Protein AF-A0A947A6R2-F1 (afdb_monomer)

Foldseek 3Di:
DVVVVVVVVVVVVVVVPDDFDFDLEQVPAAEDDDPDDGDDWQADFYDAPVVQDQDDDPQGQDPVSHSSHSDGGHDYDDPDDDDDDDDDDDDPVDDDDDDDDDDD

Sequence (104 aa):
MRYLAISAIIFLSGAFWLSAQVAVDCANAIPICNNTPTNGGTQDYGIDDFNGAISSGCLEQTLSGAIESNSAWYRFRTGASGQLGFNIGFDTSEDWDFALYQTD

Structure (mmCIF, N/CA/C/O backbone):
data_AF-A0A947A6R2-F1
#
_entry.id   AF-A0A947A6R2-F1
#
loop_
_atom_site.group_PDB
_atom_site.id
_atom_site.type_symbol
_atom_site.label_atom_id
_atom_site.label_alt_id
_atom_site.label_comp_id
_atom_site.label_asym_id
_atom_site.label_entity_id
_atom_site.label_seq_id
_atom_site.pdbx_PDB_ins_code
_atom_site.Cartn_x
_atom_site.Cartn_y
_atom_site.Cartn_z
_atom_site.occupancy
_atom_site.B_iso_or_equiv
_atom_site.auth_seq_id
_atom_site.auth_comp_id
_atom_site.auth_asym_id
_atom_site.auth_atom_id
_atom_site.pdbx_PDB_model_num
ATOM 1 N N . MET A 1 1 ? -12.526 -18.213 -41.789 1.00 67.00 1 MET A N 1
ATOM 2 C CA . MET A 1 1 ? -11.100 -18.165 -41.380 1.00 67.00 1 MET A CA 1
ATOM 3 C C . MET A 1 1 ? -10.585 -16.745 -41.123 1.00 67.00 1 MET A C 1
ATOM 5 O O . MET A 1 1 ? -10.077 -16.530 -40.035 1.00 67.00 1 MET A O 1
ATOM 9 N N . ARG A 1 2 ? -10.767 -15.756 -42.021 1.00 73.75 2 ARG A N 1
ATOM 10 C CA . ARG A 1 2 ? -10.312 -14.358 -41.786 1.00 73.75 2 ARG A CA 1
ATOM 11 C C . ARG A 1 2 ? -10.874 -13.710 -40.509 1.00 73.75 2 ARG A C 1
ATOM 13 O O . ARG A 1 2 ? -10.107 -13.143 -39.747 1.00 73.75 2 ARG A O 1
ATOM 20 N N . TYR A 1 3 ? -12.173 -13.848 -40.240 1.00 81.69 3 TYR A N 1
ATOM 21 C CA . TYR A 1 3 ? -12.784 -13.283 -39.027 1.00 81.69 3 TYR A CA 1
ATOM 22 C C . TYR A 1 3 ? -12.289 -13.948 -37.733 1.00 81.69 3 TYR A C 1
ATOM 24 O O . TYR A 1 3 ? -12.066 -13.260 -36.747 1.00 81.69 3 TYR A O 1
ATOM 32 N N . LEU A 1 4 ? -12.027 -15.262 -37.766 1.00 82.56 4 LEU A N 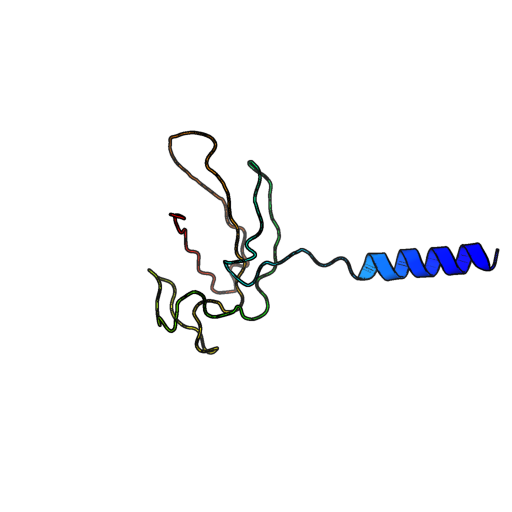1
ATOM 33 C CA . LEU A 1 4 ? -11.486 -15.997 -36.616 1.00 82.56 4 LEU A CA 1
ATOM 34 C C . LEU A 1 4 ? -10.072 -15.522 -36.250 1.00 82.56 4 LEU A C 1
ATOM 36 O O . LEU A 1 4 ? -9.767 -15.346 -35.076 1.00 82.56 4 LEU A O 1
ATOM 40 N N . ALA A 1 5 ? -9.225 -15.288 -37.258 1.00 86.06 5 ALA A N 1
ATOM 41 C CA . ALA A 1 5 ? -7.866 -14.796 -37.051 1.00 86.06 5 ALA A CA 1
ATOM 42 C C . ALA A 1 5 ? -7.854 -13.378 -36.456 1.00 86.06 5 ALA A C 1
ATOM 44 O O . ALA A 1 5 ? -7.079 -13.104 -35.546 1.00 86.06 5 ALA A O 1
ATOM 45 N N . ILE A 1 6 ? -8.749 -12.497 -36.920 1.00 88.69 6 ILE A N 1
ATOM 46 C CA . ILE A 1 6 ? -8.876 -11.130 -36.395 1.00 88.69 6 ILE A CA 1
ATOM 47 C C . ILE A 1 6 ? -9.347 -11.152 -34.935 1.00 88.69 6 ILE A C 1
ATOM 49 O O . ILE A 1 6 ? -8.740 -10.496 -34.093 1.00 88.69 6 ILE A O 1
ATOM 53 N N . SER A 1 7 ? -10.374 -11.943 -34.607 1.00 86.00 7 SER A N 1
ATOM 54 C CA . SER A 1 7 ? -10.846 -12.081 -33.223 1.00 86.00 7 SER A CA 1
ATOM 55 C C . SER A 1 7 ? -9.779 -12.667 -32.293 1.00 86.00 7 SER A C 1
ATOM 57 O O . SER A 1 7 ? -9.643 -12.201 -31.165 1.00 86.00 7 SER A O 1
ATOM 59 N N . ALA A 1 8 ? -8.985 -13.635 -32.763 1.00 89.62 8 ALA A N 1
ATOM 60 C CA . ALA A 1 8 ? -7.880 -14.199 -31.989 1.00 89.62 8 ALA A CA 1
ATOM 61 C C . ALA A 1 8 ? -6.762 -13.174 -31.737 1.00 89.62 8 ALA A C 1
ATOM 63 O O . ALA A 1 8 ? -6.253 -13.097 -30.624 1.00 89.62 8 ALA A O 1
ATOM 64 N N . ILE A 1 9 ? -6.417 -12.355 -32.736 1.00 89.00 9 ILE A N 1
ATOM 65 C CA . ILE A 1 9 ? -5.416 -11.290 -32.585 1.00 89.00 9 ILE A CA 1
ATOM 66 C C . ILE A 1 9 ? -5.878 -10.249 -31.563 1.00 89.00 9 ILE A C 1
ATOM 68 O O . ILE A 1 9 ? -5.080 -9.877 -30.714 1.00 89.00 9 ILE A O 1
ATOM 72 N N . ILE A 1 10 ? -7.146 -9.821 -31.605 1.00 86.44 10 ILE A N 1
ATOM 73 C CA . ILE A 1 10 ? -7.707 -8.845 -30.651 1.00 86.44 10 ILE A CA 1
ATOM 74 C C . ILE A 1 10 ? -7.722 -9.404 -29.220 1.00 86.44 10 ILE A C 1
ATOM 76 O O . ILE A 1 10 ? -7.386 -8.699 -28.272 1.00 86.44 10 ILE A O 1
ATOM 80 N N . PHE A 1 11 ? -8.093 -10.675 -29.050 1.00 83.94 11 PHE A N 1
ATOM 81 C CA . PHE A 1 11 ? -8.095 -11.320 -27.737 1.00 83.94 11 PHE A CA 1
ATOM 82 C C . PHE A 1 11 ? -6.676 -11.472 -27.169 1.00 83.94 11 PHE A C 1
ATOM 84 O O . PHE A 1 11 ? -6.436 -11.160 -26.005 1.00 83.94 11 PHE A O 1
ATOM 91 N N . LEU A 1 12 ? -5.721 -11.902 -28.001 1.00 82.38 12 LEU A N 1
ATOM 92 C CA . LEU A 1 12 ? -4.326 -12.056 -27.597 1.00 82.38 12 LEU A CA 1
ATOM 93 C C . LEU A 1 12 ? -3.678 -10.709 -27.281 1.00 82.38 12 LEU A C 1
ATOM 95 O O . LEU A 1 12 ? -2.997 -10.606 -26.269 1.00 82.38 12 LEU A O 1
ATOM 99 N N . SER A 1 13 ? -3.914 -9.669 -28.085 1.00 79.69 13 SER A N 1
ATOM 100 C CA . SER A 1 13 ? -3.364 -8.339 -27.813 1.00 79.69 13 SER A CA 1
ATOM 101 C C . SER A 1 13 ? -3.939 -7.719 -26.540 1.00 79.69 13 SER A C 1
ATOM 103 O O . SER A 1 13 ? -3.181 -7.093 -25.811 1.00 79.69 13 SER A O 1
ATOM 105 N N . GLY A 1 14 ? -5.215 -7.947 -26.209 1.00 76.50 14 GLY A N 1
ATOM 106 C CA . GLY A 1 14 ? -5.809 -7.503 -24.941 1.00 76.50 14 GLY A CA 1
ATOM 107 C C . GLY A 1 14 ? -5.228 -8.192 -23.697 1.00 76.50 14 GLY A C 1
ATOM 108 O O . GLY A 1 14 ? -5.084 -7.553 -22.659 1.00 76.50 14 GLY A O 1
ATOM 109 N N . ALA A 1 15 ? -4.836 -9.466 -23.799 1.00 74.62 15 ALA A N 1
ATOM 110 C CA . ALA A 1 15 ? -4.255 -10.214 -22.680 1.00 74.62 15 ALA A CA 1
ATOM 111 C C . ALA A 1 15 ? -2.845 -9.735 -22.278 1.00 74.62 15 ALA A C 1
ATOM 113 O O . ALA A 1 15 ? -2.447 -9.920 -21.131 1.00 74.62 15 ALA A O 1
ATOM 114 N N . PHE A 1 16 ? -2.101 -9.092 -23.188 1.00 68.56 16 PHE A N 1
ATOM 115 C CA . PHE A 1 16 ? -0.768 -8.540 -22.897 1.00 68.56 16 PHE A CA 1
ATOM 116 C C . PHE A 1 16 ? -0.791 -7.240 -22.078 1.00 68.56 16 PHE A C 1
ATOM 118 O O . PHE A 1 16 ? 0.255 -6.827 -21.589 1.00 68.56 16 PHE A O 1
ATOM 125 N N . TRP A 1 17 ? -1.956 -6.609 -21.902 1.00 61.88 17 TRP A N 1
ATOM 126 C CA . TRP A 1 17 ? -2.107 -5.363 -21.135 1.00 61.88 17 TRP A CA 1
ATOM 127 C C . TRP A 1 17 ? -2.658 -5.575 -19.722 1.00 61.88 17 TRP A C 1
ATOM 129 O O . TRP A 1 17 ? -3.078 -4.622 -19.071 1.00 61.88 17 TRP A O 1
ATOM 139 N N . LEU A 1 18 ? -2.679 -6.816 -19.232 1.00 61.19 18 LEU A N 1
ATOM 140 C CA . LEU A 1 18 ? -3.086 -7.103 -17.861 1.00 61.19 18 LEU A CA 1
ATOM 141 C C . LEU A 1 18 ? -1.958 -6.711 -16.894 1.00 61.19 18 LEU A C 1
ATOM 143 O O . LEU A 1 18 ? -1.068 -7.510 -16.612 1.00 61.19 18 LEU A O 1
ATOM 147 N N . SER A 1 19 ? -1.989 -5.479 -16.389 1.00 67.75 19 SER A N 1
ATOM 148 C CA . SER A 1 19 ? -1.214 -5.063 -15.217 1.00 67.75 19 SER A CA 1
ATOM 149 C C . SER A 1 19 ? -1.955 -5.424 -13.925 1.00 67.75 19 SER A C 1
ATOM 151 O O . SER A 1 19 ? -3.188 -5.487 -13.885 1.00 67.75 19 SER A O 1
ATOM 153 N N . ALA A 1 20 ? -1.204 -5.678 -12.850 1.00 67.81 20 ALA A N 1
ATOM 154 C CA . ALA A 1 20 ? -1.788 -5.729 -11.515 1.00 67.81 20 ALA A CA 1
ATOM 155 C C . ALA A 1 20 ? -2.364 -4.347 -11.168 1.00 67.81 20 ALA A C 1
ATOM 157 O O . ALA A 1 20 ? -1.772 -3.323 -11.513 1.00 67.81 20 ALA A O 1
ATOM 158 N N . GLN A 1 21 ? -3.522 -4.315 -10.508 1.00 70.06 21 GLN A N 1
ATOM 159 C CA . GLN A 1 21 ? -4.089 -3.056 -10.031 1.00 70.06 21 GLN A CA 1
ATOM 160 C C . GLN A 1 21 ? -3.205 -2.525 -8.902 1.00 70.06 21 GLN A C 1
ATOM 162 O O . GLN A 1 21 ? -2.905 -3.257 -7.961 1.00 70.06 21 GLN A O 1
ATOM 167 N N . VAL A 1 22 ? -2.798 -1.264 -9.015 1.00 84.50 22 VAL A N 1
ATOM 168 C CA . VAL A 1 22 ? -2.087 -0.516 -7.977 1.00 84.50 22 VAL A CA 1
ATOM 169 C C . VAL A 1 22 ? -2.932 0.707 -7.653 1.00 84.50 22 VAL A C 1
ATOM 171 O O . VAL A 1 22 ? -3.385 1.401 -8.562 1.00 84.50 22 VAL A O 1
ATOM 174 N N . ALA A 1 23 ? -3.176 0.936 -6.367 1.00 90.00 23 ALA A N 1
ATOM 175 C CA . ALA A 1 23 ? -3.794 2.156 -5.868 1.00 90.00 23 ALA A CA 1
ATOM 176 C C . ALA A 1 23 ? -2.687 3.050 -5.321 1.00 90.00 23 ALA A C 1
ATOM 178 O O . ALA A 1 23 ? -2.136 2.757 -4.262 1.00 90.00 23 ALA A O 1
ATOM 179 N N . VAL A 1 24 ? -2.333 4.089 -6.072 1.00 88.50 24 VAL A N 1
ATOM 180 C CA . VAL A 1 24 ? -1.257 5.021 -5.703 1.00 88.50 24 VAL A CA 1
ATOM 181 C C . VAL A 1 24 ? -1.721 6.094 -4.714 1.00 88.50 24 VAL A C 1
ATOM 183 O O . VAL A 1 24 ? -0.878 6.761 -4.125 1.00 88.50 24 VAL A O 1
ATOM 186 N N . ASP A 1 25 ? -3.038 6.203 -4.497 1.00 89.31 25 ASP A N 1
ATOM 187 C CA . ASP A 1 25 ? -3.688 7.156 -3.592 1.00 89.31 25 ASP A CA 1
ATOM 188 C C . ASP A 1 25 ? -4.472 6.424 -2.496 1.00 89.31 25 ASP A C 1
ATOM 190 O O . ASP A 1 25 ? -5.082 5.370 -2.734 1.00 89.31 25 ASP A O 1
ATOM 194 N N . CYS A 1 26 ? -4.586 7.024 -1.312 1.00 88.00 26 CYS A N 1
ATOM 195 C CA . CYS A 1 26 ? -5.416 6.468 -0.245 1.00 88.00 26 CYS A CA 1
ATOM 196 C C . CYS A 1 26 ? -6.902 6.413 -0.651 1.00 88.00 26 CYS A C 1
ATOM 198 O O . CYS A 1 26 ? -7.609 5.433 -0.377 1.00 88.00 26 CYS A O 1
ATOM 200 N N . ALA A 1 27 ? -7.385 7.421 -1.387 1.00 88.00 27 ALA A N 1
ATOM 201 C CA . ALA A 1 27 ? -8.783 7.523 -1.816 1.00 88.00 27 ALA A CA 1
ATOM 202 C C . ALA A 1 27 ? -9.271 6.325 -2.658 1.00 88.00 27 ALA A C 1
ATOM 204 O O . ALA A 1 27 ? -10.448 5.945 -2.593 1.00 88.00 27 ALA A O 1
ATOM 205 N N . ASN A 1 28 ? -8.379 5.707 -3.438 1.00 87.50 28 ASN A N 1
ATOM 206 C CA . ASN A 1 28 ? -8.683 4.567 -4.305 1.00 87.50 28 ASN A CA 1
ATOM 207 C C . ASN A 1 28 ? -8.087 3.237 -3.805 1.00 87.50 28 ASN A C 1
ATOM 209 O O . ASN A 1 28 ? -8.091 2.259 -4.553 1.00 87.50 28 ASN A O 1
ATOM 213 N N . ALA A 1 29 ? -7.679 3.175 -2.529 1.00 91.38 29 ALA A N 1
ATOM 214 C CA . ALA A 1 29 ? -7.069 2.007 -1.897 1.00 91.38 29 ALA A CA 1
ATOM 215 C C . ALA A 1 29 ? -7.780 0.677 -2.215 1.00 91.38 29 ALA A C 1
ATOM 217 O O . ALA A 1 29 ? -9.011 0.547 -2.116 1.00 91.38 29 ALA A O 1
ATOM 218 N N . ILE A 1 30 ? -6.982 -0.346 -2.528 1.00 91.44 30 ILE A N 1
ATOM 219 C CA . ILE A 1 30 ? -7.460 -1.671 -2.933 1.00 91.44 30 ILE A CA 1
ATOM 220 C C . ILE A 1 30 ? -8.064 -2.396 -1.720 1.00 91.44 30 ILE A C 1
ATOM 222 O O . ILE A 1 30 ? -7.386 -2.568 -0.703 1.00 91.44 30 ILE A O 1
ATOM 226 N N . PRO A 1 31 ? -9.325 -2.861 -1.791 1.00 91.50 31 PRO A N 1
ATOM 227 C CA . PRO A 1 31 ? -9.922 -3.631 -0.711 1.00 91.50 31 PRO A CA 1
ATOM 228 C C . PRO A 1 31 ? -9.336 -5.047 -0.649 1.00 91.50 31 PRO A C 1
ATOM 230 O O . PRO A 1 31 ? -9.436 -5.815 -1.606 1.00 91.50 31 PRO A O 1
ATOM 233 N N . ILE A 1 32 ? -8.800 -5.423 0.511 1.00 90.31 32 ILE A N 1
ATOM 234 C CA . ILE A 1 32 ? -8.388 -6.793 0.817 1.00 90.31 32 ILE A CA 1
ATOM 235 C C . ILE A 1 32 ? -9.5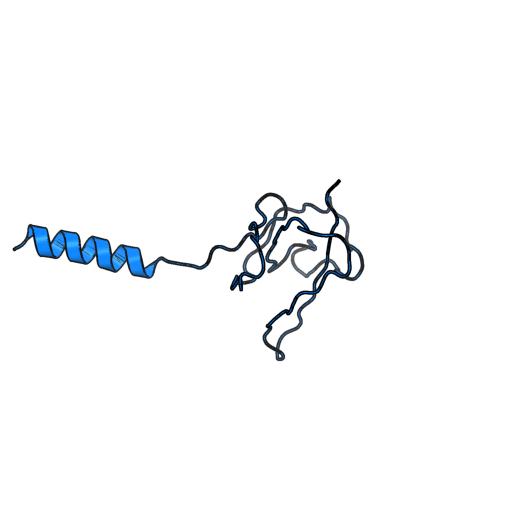06 -7.488 1.587 1.00 90.31 32 ILE A C 1
ATOM 237 O O . ILE A 1 32 ? -9.926 -7.059 2.666 1.00 90.31 32 ILE A O 1
ATOM 241 N N . CYS A 1 33 ? -9.971 -8.600 1.026 1.00 87.62 33 CYS A N 1
ATOM 242 C CA . CYS A 1 33 ? -10.960 -9.467 1.644 1.00 87.62 33 CYS A CA 1
ATOM 243 C C . CYS A 1 33 ? -10.267 -10.708 2.211 1.00 87.62 33 CYS A C 1
ATOM 245 O O . CYS A 1 33 ? -9.689 -11.492 1.455 1.00 87.62 33 CYS A O 1
ATOM 247 N N . ASN A 1 34 ? -10.405 -10.927 3.522 1.00 85.50 34 ASN A N 1
ATOM 248 C CA . ASN A 1 34 ? -9.851 -12.091 4.221 1.00 85.50 34 ASN A CA 1
ATOM 249 C C . ASN A 1 34 ? -8.314 -12.209 4.053 1.00 85.50 34 ASN A C 1
ATOM 251 O O . ASN A 1 34 ? -7.642 -11.236 3.724 1.00 85.50 34 ASN A O 1
ATOM 255 N N . ASN A 1 35 ? -7.743 -13.392 4.296 1.00 82.31 35 ASN A N 1
ATOM 256 C CA . ASN A 1 35 ? -6.318 -13.662 4.118 1.00 82.31 35 ASN A CA 1
ATOM 257 C C . ASN A 1 35 ? -5.987 -13.968 2.645 1.00 82.31 35 ASN A C 1
ATOM 259 O O .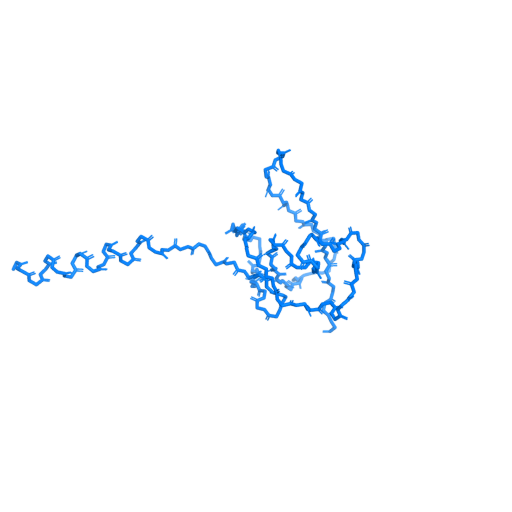 ASN A 1 35 ? -5.728 -15.119 2.285 1.00 82.31 35 ASN A O 1
ATOM 263 N N . THR A 1 36 ? -6.074 -12.951 1.787 1.00 83.50 36 THR A N 1
ATOM 264 C CA . THR A 1 36 ? -5.776 -13.068 0.353 1.00 83.50 36 THR A CA 1
ATOM 265 C C . THR A 1 36 ? -4.433 -12.403 0.052 1.00 83.50 36 THR A C 1
ATOM 267 O O . THR A 1 36 ? -4.301 -11.209 0.316 1.00 83.50 36 THR A O 1
ATOM 270 N N . PRO A 1 37 ? -3.445 -13.126 -0.511 1.00 81.31 37 PRO A N 1
ATOM 271 C CA . PRO A 1 37 ? -2.203 -12.511 -0.962 1.00 81.31 37 PRO A CA 1
ATOM 272 C C . PRO A 1 37 ? -2.474 -11.452 -2.031 1.00 81.31 37 PRO A C 1
ATOM 274 O O . PRO A 1 37 ? -3.157 -11.727 -3.020 1.00 81.31 37 PRO A O 1
ATOM 277 N N . THR A 1 38 ? -1.910 -10.262 -1.853 1.00 82.19 38 THR A N 1
ATOM 278 C CA . THR A 1 38 ? -1.936 -9.187 -2.846 1.00 82.19 38 THR A CA 1
ATOM 279 C C . THR A 1 38 ? -0.535 -8.949 -3.377 1.00 82.19 38 THR A C 1
ATOM 281 O O . THR A 1 38 ? 0.424 -8.889 -2.613 1.00 82.19 38 THR A O 1
ATOM 284 N N . ASN A 1 39 ? -0.419 -8.817 -4.695 1.00 75.75 39 ASN A N 1
ATOM 285 C CA . ASN A 1 39 ? 0.801 -8.368 -5.346 1.00 75.75 39 ASN A CA 1
ATOM 286 C C . ASN A 1 39 ? 0.450 -7.098 -6.118 1.00 75.75 39 ASN A C 1
ATOM 288 O O . ASN A 1 39 ? -0.274 -7.162 -7.113 1.00 75.75 39 ASN A O 1
ATOM 292 N N . GLY A 1 40 ? 0.895 -5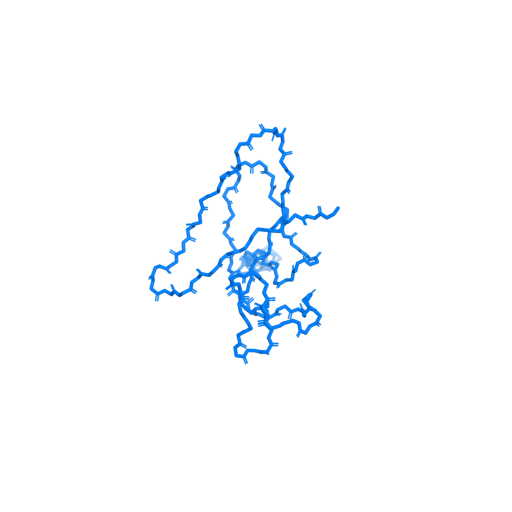.962 -5.596 1.00 76.12 40 GLY A N 1
ATOM 293 C CA . GLY A 1 40 ? 0.790 -4.668 -6.247 1.00 76.12 40 GLY A CA 1
ATOM 294 C C . GLY A 1 40 ? 2.184 -4.072 -6.339 1.00 76.12 40 GLY A C 1
ATOM 295 O O . GLY A 1 40 ? 2.962 -4.175 -5.393 1.00 76.12 40 GLY A O 1
ATOM 296 N N . GLY A 1 41 ? 2.497 -3.484 -7.490 1.00 81.31 41 GLY A N 1
ATOM 297 C CA . GLY A 1 41 ? 3.679 -2.645 -7.610 1.00 81.31 41 GLY A CA 1
ATOM 298 C C . GLY A 1 41 ? 3.500 -1.345 -6.832 1.00 81.31 41 GLY A C 1
ATOM 299 O O . GLY A 1 41 ? 2.392 -0.945 -6.497 1.00 81.31 41 GLY A O 1
ATOM 300 N N . THR A 1 42 ? 4.608 -0.679 -6.579 1.00 85.69 42 THR A N 1
ATOM 301 C CA . THR A 1 42 ? 4.712 0.630 -5.935 1.00 85.69 42 THR A CA 1
ATOM 302 C C . THR A 1 42 ? 5.309 1.573 -6.962 1.00 85.69 42 THR A C 1
ATOM 304 O O . THR A 1 42 ? 6.523 1.746 -7.042 1.00 85.69 42 THR A O 1
ATOM 307 N N . GLN A 1 43 ? 4.466 2.072 -7.857 1.00 79.69 43 GLN A N 1
ATOM 308 C CA . GLN A 1 43 ? 4.893 2.909 -8.976 1.00 79.69 43 GLN A CA 1
ATOM 309 C C . GLN A 1 43 ? 4.074 4.189 -8.980 1.00 79.69 43 GLN A C 1
ATOM 311 O O . GLN A 1 43 ? 2.981 4.215 -8.422 1.00 79.69 43 GLN A O 1
ATOM 316 N N . ASP A 1 44 ? 4.612 5.220 -9.621 1.00 84.06 44 ASP A N 1
ATOM 317 C CA . ASP A 1 44 ? 3.988 6.533 -9.762 1.00 84.06 44 ASP A CA 1
ATOM 318 C C . ASP A 1 44 ? 3.815 7.298 -8.433 1.00 84.06 44 ASP A C 1
ATOM 320 O O . ASP A 1 44 ? 4.290 6.902 -7.367 1.00 84.06 44 ASP A O 1
ATOM 324 N N . TYR A 1 45 ? 3.190 8.469 -8.524 1.00 86.75 45 TYR A N 1
ATOM 325 C CA . TYR A 1 45 ? 2.983 9.398 -7.418 1.00 86.75 45 TYR A CA 1
ATOM 326 C C . TYR A 1 45 ? 1.487 9.577 -7.184 1.00 86.75 45 TYR A C 1
ATOM 328 O O . TYR A 1 45 ? 0.733 9.716 -8.152 1.00 86.75 45 TYR A O 1
ATOM 336 N N . GLY A 1 46 ? 1.082 9.585 -5.916 1.00 84.44 46 GLY A N 1
ATOM 337 C CA . GLY A 1 46 ? -0.284 9.909 -5.525 1.00 84.44 46 GLY A CA 1
ATOM 338 C C . GLY A 1 46 ? -0.550 11.418 -5.515 1.00 84.44 46 GLY A C 1
ATOM 339 O O . GLY A 1 46 ? 0.347 12.250 -5.692 1.00 84.44 46 GLY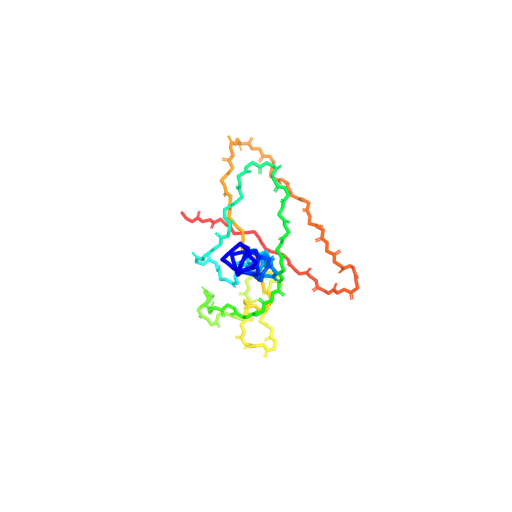 A O 1
ATOM 340 N N . ILE A 1 47 ? -1.810 11.770 -5.307 1.00 87.44 47 ILE A N 1
ATOM 341 C CA . ILE A 1 47 ? -2.272 13.082 -4.867 1.00 87.44 47 ILE A CA 1
ATOM 342 C C . ILE A 1 47 ? -1.919 13.214 -3.388 1.00 87.44 47 ILE A C 1
ATOM 344 O O . ILE A 1 47 ? -2.049 12.259 -2.645 1.00 87.44 47 ILE A O 1
ATOM 348 N N . ASP A 1 48 ? -1.482 14.402 -2.973 1.00 87.31 48 ASP A N 1
ATOM 349 C CA . ASP A 1 48 ? -1.136 14.689 -1.579 1.00 87.31 48 ASP A CA 1
ATOM 350 C C . ASP A 1 48 ? -2.373 14.637 -0.660 1.00 87.31 48 ASP A C 1
ATOM 352 O O . ASP A 1 48 ? -3.039 15.651 -0.421 1.00 87.31 48 ASP A O 1
ATOM 356 N N . ASP A 1 49 ? -2.662 13.451 -0.125 1.00 87.19 49 ASP A N 1
ATOM 357 C CA . ASP A 1 49 ? -3.717 13.195 0.859 1.00 87.19 49 ASP A CA 1
ATOM 358 C C . ASP A 1 49 ? -3.300 13.681 2.265 1.00 87.19 49 ASP A C 1
ATOM 360 O O . ASP A 1 49 ? -4.128 13.830 3.173 1.00 87.19 49 ASP A O 1
ATOM 364 N N . PHE A 1 50 ? -2.018 14.013 2.447 1.00 90.56 50 PHE A N 1
ATOM 365 C CA . PHE A 1 50 ? -1.441 14.524 3.690 1.00 90.56 50 PHE A CA 1
ATOM 366 C C . PHE A 1 50 ? -1.475 16.056 3.815 1.00 90.56 50 PHE A C 1
ATOM 368 O O . PHE A 1 50 ? -1.015 16.596 4.824 1.00 90.56 50 PHE A O 1
ATOM 375 N N . ASN A 1 51 ? -2.082 16.767 2.858 1.00 90.50 51 ASN A N 1
ATOM 376 C CA . ASN A 1 51 ? -2.302 18.219 2.885 1.00 90.50 51 ASN A CA 1
ATOM 377 C C . ASN A 1 51 ? -1.021 19.038 3.154 1.00 90.50 51 ASN A C 1
ATOM 379 O O . ASN A 1 51 ? -1.025 19.991 3.940 1.00 90.50 51 ASN A O 1
ATOM 383 N N . GLY A 1 52 ? 0.086 18.665 2.517 1.00 90.62 52 GLY A N 1
ATOM 384 C CA . GLY A 1 52 ? 1.379 19.336 2.617 1.00 90.62 52 GLY A CA 1
ATOM 385 C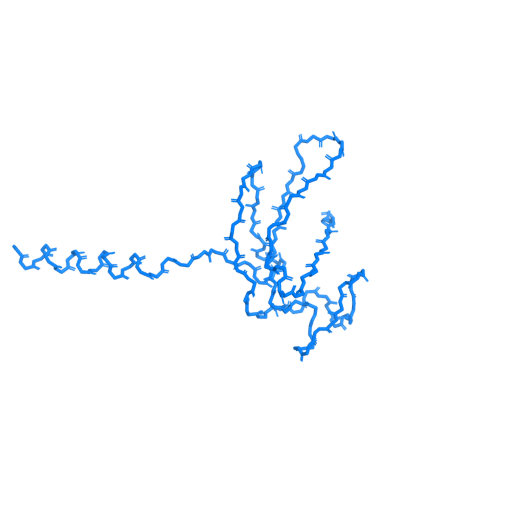 C . GLY A 1 52 ? 2.170 18.984 3.873 1.00 90.62 52 GLY A C 1
ATOM 386 O O . GLY A 1 52 ? 3.174 19.643 4.163 1.00 90.62 52 GLY A O 1
ATOM 387 N N . ALA A 1 53 ? 1.739 17.979 4.642 1.00 93.12 53 ALA A N 1
ATOM 388 C CA . ALA A 1 53 ? 2.548 17.468 5.736 1.00 93.12 53 ALA A CA 1
ATOM 389 C C . ALA A 1 53 ? 3.839 16.842 5.191 1.00 93.12 53 ALA A C 1
ATOM 391 O O . ALA A 1 53 ? 3.845 16.140 4.182 1.00 93.12 53 ALA A O 1
ATOM 392 N N . ILE A 1 54 ? 4.942 17.092 5.894 1.00 93.38 54 ILE A N 1
ATOM 393 C CA . ILE A 1 54 ? 6.254 16.541 5.534 1.00 93.38 54 ILE A CA 1
ATOM 394 C C . ILE A 1 54 ? 6.506 15.166 6.156 1.00 93.38 54 ILE A C 1
ATOM 396 O O . ILE A 1 54 ? 7.461 14.501 5.771 1.00 93.38 54 ILE A O 1
ATOM 400 N N . SER A 1 55 ? 5.666 14.744 7.106 1.00 93.69 55 SER A N 1
ATOM 401 C CA . SER A 1 55 ? 5.760 13.426 7.723 1.00 93.69 55 SER A CA 1
ATOM 402 C C . SER A 1 55 ? 4.419 12.910 8.246 1.00 93.69 55 SER A C 1
ATOM 404 O O . SER A 1 55 ? 3.502 13.676 8.561 1.00 93.69 55 SER A O 1
ATOM 406 N N . SER A 1 56 ? 4.314 11.585 8.344 1.00 92.06 56 SER A N 1
ATOM 407 C CA . SER A 1 56 ? 3.194 10.860 8.940 1.00 92.06 56 SER A CA 1
ATOM 408 C C . SER A 1 56 ? 3.708 9.636 9.697 1.00 92.06 56 SER A C 1
ATOM 410 O O . SER A 1 56 ? 3.979 8.579 9.127 1.00 92.06 56 SER A O 1
ATOM 412 N N . GLY A 1 57 ? 3.882 9.785 11.012 1.00 90.31 57 GLY A N 1
ATOM 413 C CA . GLY A 1 57 ? 4.549 8.768 11.823 1.00 90.31 57 GLY A CA 1
ATOM 414 C C . GLY A 1 57 ? 6.033 8.682 11.466 1.00 90.31 57 GLY A C 1
ATOM 415 O O . GLY A 1 57 ? 6.758 9.643 11.698 1.00 90.31 57 GLY A O 1
ATOM 416 N N . CYS A 1 58 ? 6.464 7.538 10.930 1.00 88.69 58 CYS A N 1
ATOM 417 C CA . CYS A 1 58 ? 7.830 7.337 10.432 1.00 88.69 58 CYS A CA 1
ATOM 418 C C . CYS A 1 58 ? 7.965 7.573 8.920 1.00 88.69 58 CYS A C 1
ATOM 420 O O . CYS A 1 58 ? 9.078 7.501 8.412 1.00 88.69 58 CYS A O 1
ATOM 422 N N . LEU A 1 59 ? 6.858 7.803 8.202 1.00 91.44 59 LEU A N 1
ATOM 423 C CA . LEU A 1 59 ? 6.918 8.123 6.779 1.00 91.44 59 LEU A CA 1
ATOM 424 C C . LEU A 1 59 ? 7.309 9.587 6.609 1.00 91.44 59 LEU A C 1
ATOM 426 O O . LEU A 1 59 ? 6.681 10.461 7.208 1.00 91.44 59 LEU A O 1
ATOM 430 N N . GLU A 1 60 ? 8.304 9.843 5.769 1.00 91.44 60 GLU A N 1
ATOM 431 C CA . GLU A 1 60 ? 8.828 11.176 5.478 1.00 91.44 60 GLU A CA 1
ATOM 432 C C . GLU A 1 60 ? 8.566 11.549 4.015 1.00 91.44 60 GLU A C 1
ATOM 434 O O . GLU A 1 60 ? 8.395 10.699 3.138 1.00 91.44 60 GLU A O 1
ATOM 439 N N . GLN A 1 61 ? 8.545 12.846 3.736 1.00 89.69 61 GLN A N 1
ATOM 440 C CA . GLN A 1 61 ? 8.445 13.371 2.383 1.00 89.69 61 GLN A CA 1
ATOM 441 C C . GLN A 1 61 ? 9.626 12.889 1.528 1.00 89.69 61 GLN A C 1
ATOM 443 O O . GLN A 1 61 ? 10.793 13.030 1.898 1.00 89.69 61 GLN A O 1
ATOM 448 N N . THR A 1 62 ? 9.329 12.363 0.343 1.00 86.19 62 THR A N 1
ATOM 449 C CA . THR A 1 62 ? 10.362 11.942 -0.610 1.00 86.19 62 THR A CA 1
ATOM 450 C C . THR A 1 62 ? 10.812 13.105 -1.503 1.00 86.19 62 THR A C 1
ATOM 452 O O . THR A 1 62 ? 10.322 14.233 -1.409 1.00 86.19 62 THR A O 1
ATOM 455 N N . LEU A 1 63 ? 11.717 12.831 -2.448 1.00 85.62 63 LEU A N 1
ATOM 456 C CA . LEU A 1 63 ? 12.174 13.813 -3.440 1.00 85.62 63 LEU A CA 1
ATOM 457 C C . LEU A 1 63 ? 11.051 14.360 -4.342 1.00 85.62 63 LEU A C 1
ATOM 459 O O . LEU A 1 63 ? 11.251 15.390 -4.983 1.00 85.62 63 LEU A O 1
ATOM 463 N N . SER A 1 64 ? 9.886 13.703 -4.398 1.00 83.56 64 SER A N 1
ATOM 464 C CA . SER A 1 64 ? 8.715 14.201 -5.132 1.00 83.56 64 SER A CA 1
ATOM 465 C C . SER A 1 64 ? 8.031 15.387 -4.450 1.00 83.56 64 SER A C 1
ATOM 467 O O . SER A 1 64 ? 7.192 16.043 -5.062 1.00 83.56 64 SER A O 1
ATOM 469 N N . GLY A 1 65 ? 8.374 15.668 -3.190 1.00 86.44 65 GLY A N 1
ATOM 470 C CA . GLY A 1 65 ? 7.670 16.656 -2.387 1.00 86.44 65 GLY A CA 1
ATOM 471 C C . GLY A 1 65 ? 6.367 16.130 -1.776 1.00 86.44 65 GLY A C 1
ATOM 472 O O . GLY A 1 65 ? 5.593 16.927 -1.255 1.00 86.44 65 GLY A O 1
ATOM 473 N N . ALA A 1 66 ? 6.133 14.817 -1.785 1.00 87.31 66 ALA A N 1
ATOM 474 C CA . ALA A 1 66 ? 5.011 14.186 -1.098 1.00 87.31 66 ALA A CA 1
ATOM 475 C C . ALA A 1 66 ? 5.456 12.926 -0.340 1.00 87.31 66 ALA A C 1
ATOM 477 O O . ALA A 1 66 ? 6.486 12.319 -0.660 1.00 87.31 66 ALA A O 1
ATOM 478 N N . ILE A 1 67 ? 4.659 12.543 0.660 1.00 90.38 67 ILE A N 1
ATOM 479 C CA . ILE A 1 67 ? 4.772 11.253 1.359 1.00 90.38 67 IL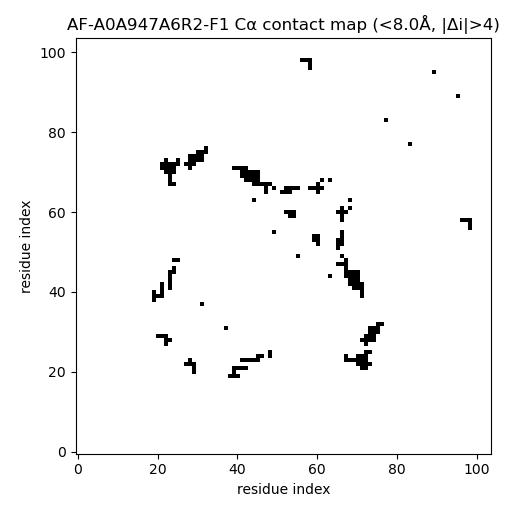E A CA 1
ATOM 480 C C . ILE A 1 67 ? 4.340 10.113 0.416 1.00 90.38 67 ILE A C 1
ATOM 482 O O . ILE A 1 67 ? 4.944 9.045 0.398 1.00 90.38 67 ILE A O 1
ATOM 486 N N . GLU A 1 68 ? 3.341 10.358 -0.435 1.00 88.94 68 GLU A N 1
ATOM 487 C CA . GLU A 1 68 ? 2.766 9.382 -1.373 1.00 88.94 68 GLU A CA 1
ATOM 488 C C . GLU A 1 68 ? 3.565 9.282 -2.673 1.00 88.94 68 GLU A C 1
ATOM 490 O O . GLU A 1 68 ? 3.163 9.737 -3.745 1.00 88.94 68 GLU A O 1
ATOM 495 N N . SER A 1 69 ? 4.742 8.675 -2.576 1.00 89.12 69 SER A N 1
AT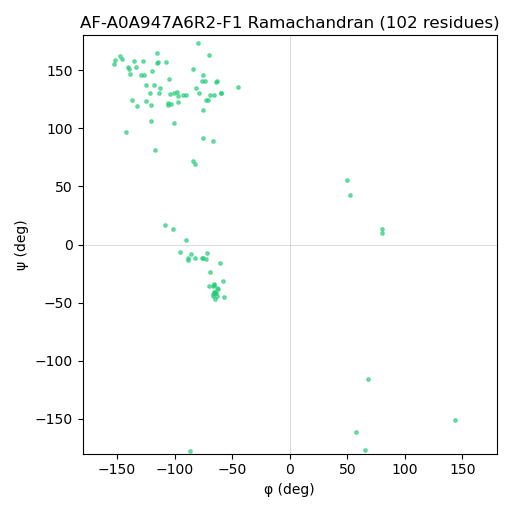OM 496 C CA . SER A 1 69 ? 5.648 8.469 -3.702 1.00 89.12 69 SER A CA 1
ATOM 497 C C . SER A 1 69 ? 6.005 7.004 -3.840 1.00 89.12 69 SER A C 1
ATOM 499 O O . SER A 1 69 ? 6.571 6.436 -2.912 1.00 89.12 69 SER A O 1
ATOM 501 N N . ASN A 1 70 ? 5.743 6.420 -5.013 1.00 89.06 70 ASN A N 1
ATOM 502 C CA . ASN A 1 70 ? 5.903 4.990 -5.263 1.00 89.06 70 ASN A CA 1
ATOM 503 C C . ASN A 1 70 ? 5.217 4.191 -4.150 1.00 89.06 70 ASN A C 1
ATOM 505 O O . ASN A 1 70 ? 5.844 3.410 -3.444 1.00 89.06 70 ASN A O 1
ATOM 509 N N . SER A 1 71 ? 3.928 4.452 -3.943 1.00 88.94 71 SER A N 1
ATOM 510 C CA . SER A 1 71 ? 3.161 3.866 -2.844 1.00 88.94 71 SER A CA 1
ATOM 511 C C . SER A 1 71 ? 2.054 2.956 -3.368 1.00 88.94 71 SER A C 1
ATOM 513 O O . SER A 1 71 ? 1.626 3.068 -4.517 1.00 88.94 71 SER A O 1
ATOM 515 N N . ALA A 1 72 ? 1.626 2.012 -2.532 1.00 90.94 72 ALA A N 1
ATOM 516 C CA . ALA A 1 72 ? 0.495 1.140 -2.809 1.00 90.94 72 ALA A CA 1
ATOM 517 C C . ALA A 1 72 ? -0.421 1.108 -1.585 1.00 90.94 72 ALA A C 1
ATOM 519 O O . ALA A 1 72 ? -0.016 0.684 -0.501 1.00 90.94 72 ALA A O 1
ATOM 520 N N . TRP A 1 73 ? -1.665 1.534 -1.771 1.00 91.56 73 TRP A N 1
ATOM 521 C CA . TRP A 1 73 ? -2.645 1.665 -0.706 1.00 91.56 73 TRP A CA 1
ATOM 522 C C . TRP A 1 73 ? -3.617 0.494 -0.681 1.00 91.56 73 TRP A C 1
ATOM 524 O O . TRP A 1 73 ? -4.252 0.135 -1.677 1.00 91.56 73 TRP A O 1
ATOM 534 N N . TYR A 1 74 ? -3.783 -0.072 0.510 1.00 92.00 74 TYR A N 1
ATOM 535 C CA . TYR A 1 74 ? -4.703 -1.168 0.771 1.00 92.00 74 TYR A CA 1
ATOM 536 C C . TYR A 1 74 ? -5.619 -0.814 1.931 1.00 92.00 74 TYR A C 1
ATOM 538 O O . TYR A 1 74 ? -5.213 -0.171 2.897 1.00 92.00 74 TYR A O 1
ATOM 546 N N . ARG A 1 75 ? -6.859 -1.294 1.863 1.00 93.12 75 ARG A N 1
ATOM 547 C CA . ARG A 1 75 ? -7.822 -1.178 2.958 1.00 93.12 75 ARG A CA 1
ATOM 548 C C . ARG A 1 75 ? -8.433 -2.525 3.278 1.00 93.12 75 ARG A C 1
ATOM 550 O O . ARG A 1 75 ? -8.695 -3.334 2.394 1.00 93.12 75 ARG A O 1
ATOM 557 N N . PHE A 1 76 ? -8.720 -2.756 4.545 1.00 92.00 76 PHE A N 1
ATOM 558 C CA . PHE A 1 76 ? -9.378 -3.972 5.001 1.00 92.00 76 PHE A CA 1
ATOM 559 C C . PHE A 1 76 ? -10.258 -3.654 6.203 1.00 92.00 76 PHE A C 1
ATOM 561 O O . PHE A 1 76 ? -10.105 -2.628 6.865 1.00 92.00 76 PHE A O 1
ATOM 568 N N . ARG A 1 77 ? -11.190 -4.559 6.494 1.00 92.06 77 ARG A N 1
ATOM 569 C CA . ARG A 1 77 ? -11.988 -4.518 7.718 1.00 92.06 77 ARG A CA 1
ATOM 570 C C . ARG A 1 77 ? -11.627 -5.717 8.574 1.00 92.06 77 ARG A C 1
ATOM 572 O O . ARG A 1 77 ? -11.642 -6.848 8.090 1.00 92.06 77 ARG A O 1
ATOM 579 N N . THR A 1 78 ? -11.334 -5.482 9.847 1.00 90.44 78 THR A N 1
ATOM 580 C CA . THR A 1 78 ? -11.122 -6.571 10.800 1.00 90.44 78 THR A CA 1
ATOM 581 C C . THR A 1 78 ? -12.428 -7.348 10.996 1.00 90.44 78 THR A C 1
ATOM 583 O O . THR A 1 78 ? -13.493 -6.774 11.222 1.00 90.44 78 THR A O 1
ATOM 586 N N . GLY A 1 79 ? -12.357 -8.674 10.854 1.00 88.75 79 GLY A N 1
ATOM 587 C CA . GLY A 1 79 ? -13.513 -9.566 11.019 1.00 88.75 79 GLY A CA 1
ATOM 588 C C . GLY A 1 79 ? -13.735 -10.044 12.457 1.00 88.75 79 GLY A C 1
ATOM 589 O O . GLY A 1 79 ? -14.787 -10.597 12.763 1.00 88.75 79 GLY A O 1
ATOM 590 N N . ALA A 1 80 ? -12.749 -9.848 13.333 1.00 90.38 80 ALA A N 1
ATOM 591 C CA . ALA A 1 80 ? -12.779 -10.247 14.734 1.00 90.38 80 ALA A CA 1
ATOM 592 C C . ALA A 1 80 ? -11.896 -9.315 15.578 1.00 90.38 80 ALA A C 1
ATOM 594 O O . ALA A 1 80 ? -10.990 -8.663 15.059 1.00 90.38 80 ALA A O 1
ATOM 595 N N . SER A 1 81 ? -12.151 -9.275 16.886 1.00 94.25 81 SER A N 1
ATOM 596 C CA . SER A 1 81 ? -11.281 -8.617 17.865 1.00 94.25 81 SER A CA 1
ATOM 597 C C . SER A 1 81 ? -10.027 -9.448 18.136 1.00 94.25 81 SER A C 1
ATOM 599 O O . SER A 1 81 ? -10.114 -10.674 18.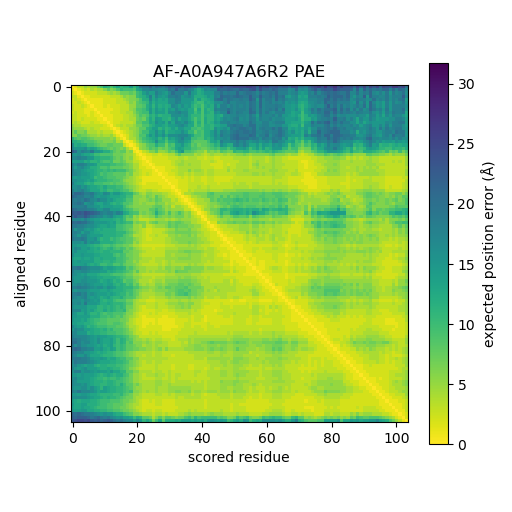208 1.00 94.25 81 SER A O 1
ATOM 601 N N . GLY A 1 82 ? -8.891 -8.797 18.383 1.00 93.62 82 GLY A N 1
ATOM 602 C CA . GLY A 1 82 ? -7.649 -9.468 18.759 1.00 93.62 82 GLY A CA 1
ATOM 603 C C . GLY A 1 82 ? -6.425 -8.794 18.154 1.00 93.62 82 GLY A C 1
ATOM 604 O O . GLY A 1 82 ? -6.425 -7.588 17.919 1.00 93.62 82 GLY A O 1
ATOM 605 N N . GLN A 1 83 ? -5.384 -9.588 17.916 1.00 93.00 83 GLN A N 1
ATOM 606 C CA . GLN A 1 83 ? -4.173 -9.132 17.243 1.00 93.00 83 GLN A CA 1
ATOM 607 C C . GLN A 1 83 ? -4.375 -9.120 15.726 1.00 93.00 83 GLN A C 1
ATOM 609 O O . GLN A 1 83 ? -4.878 -10.084 15.149 1.00 93.00 83 GLN A O 1
ATOM 614 N N . LEU A 1 84 ? -3.949 -8.030 15.093 1.00 89.50 84 LEU A N 1
ATOM 615 C CA . LEU A 1 84 ? -3.816 -7.921 13.648 1.00 89.50 84 LEU A CA 1
ATOM 616 C C . LEU A 1 84 ? -2.356 -8.184 13.276 1.00 89.50 84 LEU A C 1
ATOM 618 O O . LEU A 1 84 ? -1.455 -7.583 13.855 1.00 89.50 84 LEU A O 1
ATOM 622 N N . GLY A 1 85 ? -2.136 -9.054 12.295 1.00 89.88 85 GLY A N 1
ATOM 623 C CA . GLY A 1 85 ? -0.825 -9.287 11.705 1.00 89.88 85 GLY A CA 1
ATOM 624 C C . GLY A 1 85 ? -0.944 -9.432 10.195 1.00 89.88 85 GLY A C 1
ATOM 625 O O . GLY A 1 85 ? -1.945 -9.945 9.694 1.00 89.88 85 GLY A O 1
ATOM 626 N N . PHE A 1 86 ? 0.080 -8.983 9.483 1.00 88.94 86 PHE A N 1
ATOM 627 C CA . PHE A 1 86 ? 0.231 -9.149 8.043 1.00 88.94 86 PHE A CA 1
ATOM 628 C C . PHE A 1 86 ? 1.697 -9.447 7.728 1.00 88.94 86 PHE A C 1
ATOM 630 O O . PHE A 1 86 ? 2.595 -9.056 8.471 1.00 88.94 86 PHE A O 1
ATOM 637 N N . ASN A 1 87 ? 1.923 -10.156 6.625 1.00 90.81 87 ASN A N 1
ATOM 638 C CA . ASN A 1 87 ? 3.258 -10.422 6.106 1.00 90.81 87 ASN A CA 1
ATOM 639 C C . ASN A 1 87 ? 3.487 -9.519 4.897 1.00 90.81 87 ASN A C 1
ATOM 641 O O . ASN A 1 87 ? 2.661 -9.513 3.985 1.00 90.81 87 ASN A O 1
ATOM 645 N N . ILE A 1 88 ? 4.610 -8.806 4.874 1.00 89.75 88 ILE A N 1
ATOM 646 C CA . ILE A 1 88 ? 5.033 -8.009 3.722 1.00 89.75 88 ILE A CA 1
ATOM 647 C C . ILE A 1 88 ? 6.185 -8.752 3.049 1.00 89.75 88 ILE A C 1
ATOM 649 O O . ILE A 1 88 ? 7.205 -9.021 3.681 1.00 89.75 88 ILE A O 1
ATOM 653 N N . GLY A 1 89 ? 6.003 -9.112 1.779 1.00 89.44 89 GLY A N 1
ATOM 654 C CA . GLY A 1 89 ? 7.099 -9.546 0.917 1.00 89.44 89 GLY A CA 1
ATOM 655 C C . GLY A 1 89 ? 7.637 -8.341 0.157 1.00 89.44 89 GLY A C 1
ATOM 656 O O . GLY A 1 89 ? 6.851 -7.626 -0.456 1.00 89.44 89 GLY A O 1
ATOM 657 N N . PHE A 1 90 ? 8.946 -8.120 0.203 1.00 88.69 90 PHE A N 1
ATOM 658 C CA . PHE A 1 90 ? 9.606 -6.981 -0.433 1.00 88.69 90 PHE A CA 1
ATOM 659 C C . PHE A 1 90 ? 10.991 -7.380 -0.949 1.00 88.69 90 PHE A C 1
ATOM 661 O O . PHE A 1 90 ? 11.558 -8.387 -0.512 1.00 88.69 90 PHE A O 1
ATOM 668 N N . ASP A 1 91 ? 11.522 -6.602 -1.892 1.00 89.44 91 ASP A N 1
ATOM 669 C CA . ASP A 1 91 ? 12.909 -6.743 -2.327 1.00 89.44 91 ASP A CA 1
ATOM 670 C C . ASP A 1 91 ? 13.831 -6.147 -1.261 1.00 89.44 91 ASP A C 1
ATOM 672 O O . ASP A 1 91 ? 13.800 -4.950 -0.994 1.00 89.44 91 ASP A O 1
ATOM 676 N N . THR A 1 92 ? 14.662 -6.987 -0.646 1.00 92.75 92 THR A N 1
ATOM 677 C CA . THR A 1 92 ? 15.574 -6.584 0.433 1.00 92.75 92 THR A CA 1
ATOM 678 C C . THR A 1 92 ? 16.752 -5.728 -0.036 1.00 92.75 92 THR A C 1
ATOM 680 O O . THR A 1 92 ? 17.557 -5.309 0.792 1.00 92.75 92 THR A O 1
ATOM 683 N N . SER A 1 93 ? 16.927 -5.547 -1.347 1.00 95.69 93 SER A N 1
ATOM 684 C CA . SER A 1 93 ? 17.942 -4.653 -1.914 1.00 95.69 93 SER A CA 1
ATOM 685 C C . SER A 1 93 ? 17.477 -3.199 -2.036 1.00 95.69 93 SER A C 1
ATOM 687 O O . SER A 1 93 ? 18.302 -2.326 -2.308 1.00 95.69 93 SER A O 1
ATOM 689 N N . GLU A 1 94 ? 16.193 -2.944 -1.793 1.00 87.69 94 GLU A N 1
ATOM 690 C CA . GLU A 1 94 ? 15.573 -1.622 -1.805 1.00 87.69 94 GLU A CA 1
ATOM 691 C C . GLU A 1 94 ? 15.071 -1.240 -0.405 1.00 87.69 94 GLU A C 1
ATOM 693 O O . GLU A 1 94 ? 14.985 -2.082 0.494 1.00 87.69 94 GLU A O 1
ATOM 698 N N . ASP A 1 95 ? 14.784 0.049 -0.218 1.00 85.94 95 ASP A N 1
ATOM 699 C CA . ASP A 1 95 ? 14.283 0.597 1.041 1.00 85.94 95 ASP A CA 1
ATOM 700 C C . ASP A 1 95 ? 12.760 0.727 0.982 1.00 85.94 95 ASP A C 1
ATOM 702 O O . ASP A 1 95 ? 12.216 1.294 0.031 1.00 85.94 95 ASP A O 1
ATOM 706 N N . TRP A 1 96 ? 12.082 0.169 1.981 1.00 87.88 96 TRP A N 1
ATOM 707 C CA . TRP A 1 96 ? 10.630 0.053 2.010 1.00 87.88 96 TRP A CA 1
ATOM 708 C C . TRP A 1 96 ? 10.098 0.403 3.388 1.00 87.88 96 TRP A C 1
ATOM 710 O O . TRP A 1 96 ? 10.414 -0.263 4.376 1.00 87.88 96 TRP A O 1
ATOM 720 N N . ASP A 1 97 ? 9.185 1.364 3.418 1.00 89.62 97 ASP A N 1
ATOM 721 C CA . ASP A 1 97 ? 8.446 1.727 4.615 1.00 89.62 97 ASP A CA 1
ATOM 722 C C . ASP A 1 97 ? 6.987 1.271 4.527 1.00 89.62 97 ASP A C 1
ATOM 724 O O . ASP A 1 97 ? 6.419 1.080 3.449 1.00 89.62 97 ASP A O 1
ATOM 728 N N . PHE A 1 98 ? 6.345 1.110 5.684 1.00 91.88 98 PHE A N 1
ATOM 729 C CA . PHE A 1 98 ? 4.905 0.892 5.759 1.00 91.88 98 PHE A CA 1
ATOM 730 C C . PHE A 1 98 ? 4.300 1.670 6.924 1.00 91.88 98 PHE A C 1
ATOM 732 O O . PHE A 1 98 ? 4.927 1.869 7.965 1.00 91.88 98 PHE A O 1
ATOM 739 N N . ALA A 1 99 ? 3.036 2.046 6.769 1.00 92.69 99 ALA A N 1
ATOM 740 C CA . ALA A 1 99 ? 2.222 2.598 7.839 1.00 92.69 99 ALA A CA 1
ATOM 741 C C . ALA A 1 99 ? 0.849 1.928 7.853 1.00 92.69 99 ALA A C 1
ATOM 743 O O . ALA A 1 99 ? 0.358 1.439 6.834 1.00 92.69 99 ALA A O 1
ATOM 744 N N . LEU A 1 100 ? 0.231 1.899 9.033 1.00 92.75 100 LEU A N 1
ATOM 745 C CA . LEU A 1 100 ? -1.138 1.439 9.211 1.00 92.75 100 LEU A CA 1
ATOM 746 C C . LEU A 1 100 ? -1.965 2.577 9.796 1.00 92.75 100 LEU A C 1
ATOM 748 O O . LEU A 1 100 ? -1.703 3.034 10.908 1.00 92.75 100 LEU A O 1
ATOM 752 N N . TYR A 1 101 ? -2.990 2.980 9.054 1.00 91.00 101 TYR A N 1
ATOM 753 C CA . TYR A 1 101 ? -3.927 4.016 9.460 1.00 91.00 101 TYR A CA 1
ATOM 754 C C . TYR A 1 101 ? -5.257 3.396 9.874 1.00 91.00 101 TYR A C 1
ATOM 756 O O . TYR A 1 101 ? -5.733 2.431 9.272 1.00 91.00 101 TYR A O 1
ATOM 764 N N . GLN A 1 102 ? -5.868 3.969 10.905 1.00 90.19 102 GLN A N 1
ATOM 765 C CA . GLN A 1 102 ? -7.262 3.712 11.225 1.00 90.19 102 GLN A CA 1
ATOM 766 C C . GLN A 1 102 ? -8.117 4.744 10.486 1.00 90.19 102 GLN A C 1
ATOM 768 O O . GLN A 1 102 ? -7.841 5.936 10.573 1.00 90.19 102 GLN A O 1
ATOM 773 N N . THR A 1 103 ? -9.136 4.283 9.760 1.00 81.44 103 THR A N 1
ATOM 774 C CA . THR A 1 103 ? -10.191 5.173 9.257 1.00 81.44 103 THR A CA 1
ATOM 775 C C . THR A 1 103 ? -11.128 5.537 10.401 1.00 81.44 103 THR A C 1
ATOM 777 O O . THR A 1 103 ? -11.454 4.671 11.223 1.00 81.44 103 THR A O 1
ATOM 780 N N . ASP A 1 104 ? -11.554 6.796 10.425 1.00 64.50 104 ASP A N 1
ATOM 781 C CA . ASP A 1 104 ? -12.648 7.273 11.275 1.00 64.50 104 ASP A CA 1
ATOM 782 C C . ASP A 1 104 ? -13.982 6.583 10.928 1.00 64.50 104 ASP A C 1
ATOM 784 O O . ASP A 1 104 ? -14.167 6.187 9.747 1.00 64.50 104 ASP A O 1
#

Secondary structure (DSSP, 8-state):
-HHHHHHHHHHHHHHTT-PPP---SGGG-EEPPSS--------SB---TTTT-SEETTEE--TTSSS-BS---EE---SSSS---------TTS----------

pLDDT: mean 86.13, std 7.29, range [61.19, 95.69]

Mean predicted aligned error: 7.23 Å

Solvent-accessible surface area (backbone atoms only — not comparable to full-atom values): 7065 Å² total; per-residue (Å²): 109,73,68,57,53,53,53,49,50,54,54,54,58,58,63,76,67,71,69,70,75,59,20,35,29,76,94,62,32,43,76,52,69,79,100,58,92,80,76,57,63,54,55,63,68,32,69,74,85,65,75,84,47,58,62,60,90,89,47,53,46,45,97,86,76,30,59,44,54,44,29,62,30,71,41,71,75,84,92,67,90,79,90,86,85,84,86,84,88,75,69,86,92,58,91,82,87,86,86,85,82,82,81,132

Radius of gyration: 18.56 Å; Cα contacts (8 Å, |Δi|>4): 113; chains: 1; bounding box: 32×38×60 Å